Protein AF-A0A957A8Y3-F1 (afdb_monomer_lite)

Foldseek 3Di:
DDPVVVVVVVLVVQLQVQLVVQLVVCVVVVHDPVSSNVSSNCRSVVVVVVD

Radius of gyration: 12.9 Å; chains: 1; bounding box: 27×20×37 Å

Sequence (51 aa):
MDAFDLVLAADRIGIVAFAISGVAVGIRAKLDLYGLAALGLATAIGGGVIR

pLDDT: mean 93.7, std 6.44, range [66.12, 98.38]

Structure (mmCIF, N/CA/C/O backbone):
data_AF-A0A957A8Y3-F1
#
_entry.id   AF-A0A957A8Y3-F1
#
loop_
_atom_site.group_PDB
_atom_site.id
_atom_site.type_symbol
_atom_site.label_atom_id
_atom_site.label_alt_id
_atom_site.label_comp_id
_atom_site.label_asym_id
_atom_site.label_entity_id
_atom_site.label_seq_id
_atom_site.pdbx_PDB_ins_code
_atom_site.Cartn_x
_atom_site.Cartn_y
_atom_site.Cartn_z
_atom_site.occupancy
_atom_site.B_iso_or_equiv
_atom_site.auth_seq_id
_atom_site.auth_comp_id
_atom_site.auth_asym_id
_atom_site.auth_atom_id
_atom_site.pdbx_PDB_model_num
ATOM 1 N N . MET A 1 1 ? 9.658 -10.443 -25.471 1.00 71.75 1 MET A N 1
ATOM 2 C CA . MET A 1 1 ? 9.531 -9.561 -24.300 1.00 71.75 1 MET A CA 1
ATOM 3 C C . MET A 1 1 ? 10.713 -8.638 -24.354 1.00 71.75 1 MET A C 1
ATOM 5 O O . MET A 1 1 ? 11.841 -9.107 -24.209 1.00 71.75 1 MET A O 1
ATOM 9 N N . ASP A 1 2 ? 10.472 -7.391 -24.714 1.00 91.75 2 ASP A N 1
ATOM 10 C CA . ASP A 1 2 ? 11.524 -6.386 -24.680 1.00 91.75 2 ASP A CA 1
ATOM 11 C C . ASP A 1 2 ? 11.734 -5.896 -23.232 1.00 91.75 2 ASP A C 1
ATOM 13 O O . ASP A 1 2 ? 11.003 -6.255 -22.303 1.00 91.75 2 ASP A O 1
ATOM 17 N N . ALA A 1 3 ? 12.794 -5.120 -23.004 1.00 90.75 3 ALA A N 1
ATOM 18 C CA . ALA A 1 3 ? 13.066 -4.563 -21.679 1.00 90.75 3 ALA A CA 1
ATOM 19 C C . ALA A 1 3 ? 11.952 -3.604 -21.218 1.00 90.75 3 ALA A C 1
ATOM 21 O O . ALA A 1 3 ? 11.726 -3.444 -20.021 1.00 90.75 3 ALA A O 1
ATOM 22 N N . PHE A 1 4 ? 11.240 -2.993 -22.165 1.00 92.19 4 PHE A N 1
ATOM 23 C CA . PHE A 1 4 ? 10.163 -2.053 -21.895 1.00 92.19 4 PHE A CA 1
ATOM 24 C C . PHE A 1 4 ? 8.930 -2.760 -21.314 1.00 92.19 4 PHE A C 1
ATOM 26 O O . PHE A 1 4 ? 8.405 -2.325 -20.289 1.00 92.19 4 PHE A O 1
ATOM 33 N N . ASP A 1 5 ? 8.541 -3.902 -21.880 1.00 94.25 5 ASP A N 1
ATOM 34 C CA . ASP A 1 5 ? 7.480 -4.782 -21.390 1.00 94.25 5 ASP A CA 1
ATOM 35 C C . ASP A 1 5 ? 7.739 -5.215 -19.942 1.00 94.25 5 ASP A C 1
ATOM 37 O O . ASP A 1 5 ? 6.829 -5.222 -19.109 1.00 94.25 5 ASP A O 1
ATOM 41 N N . LEU A 1 6 ? 8.993 -5.560 -19.626 1.00 94.56 6 LEU A N 1
ATOM 42 C CA . LEU A 1 6 ? 9.401 -5.975 -18.281 1.00 94.56 6 LEU A CA 1
ATOM 43 C C . LEU A 1 6 ? 9.288 -4.829 -17.270 1.00 94.56 6 LEU A C 1
ATOM 45 O O . LEU A 1 6 ? 8.776 -5.033 -16.167 1.0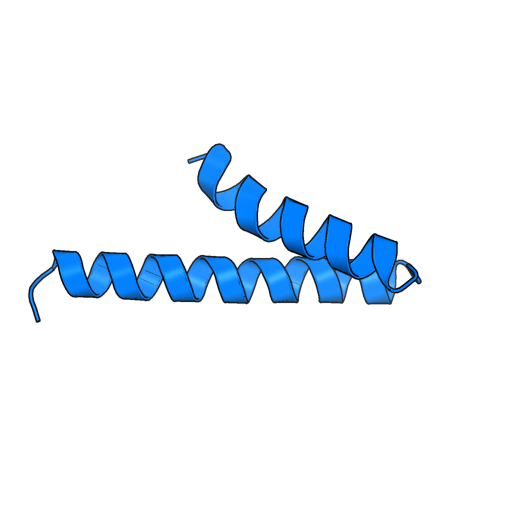0 94.56 6 LEU A O 1
ATOM 49 N N . VAL A 1 7 ? 9.716 -3.622 -17.645 1.00 93.56 7 VAL A N 1
ATOM 50 C CA . VAL A 1 7 ? 9.584 -2.427 -16.797 1.00 93.56 7 VAL A CA 1
ATOM 51 C C . VAL A 1 7 ? 8.111 -2.083 -16.572 1.00 93.56 7 VAL A C 1
ATOM 53 O O . VAL A 1 7 ? 7.709 -1.810 -15.442 1.00 93.56 7 VAL A O 1
ATOM 56 N N . LEU A 1 8 ? 7.281 -2.166 -17.613 1.00 93.31 8 LEU A N 1
ATOM 57 C CA . LEU A 1 8 ? 5.847 -1.886 -17.524 1.00 93.31 8 LEU A CA 1
ATOM 58 C C . LEU A 1 8 ? 5.114 -2.909 -16.639 1.00 93.31 8 LEU A C 1
ATOM 60 O O . LEU A 1 8 ? 4.188 -2.560 -15.903 1.00 93.31 8 LEU A O 1
ATOM 64 N N . ALA A 1 9 ? 5.521 -4.178 -16.698 1.00 95.06 9 ALA A N 1
ATOM 65 C CA . ALA A 1 9 ? 5.007 -5.216 -15.811 1.00 95.06 9 ALA A CA 1
ATOM 66 C C . ALA A 1 9 ? 5.407 -4.955 -14.350 1.00 95.06 9 ALA A C 1
ATOM 68 O O . ALA A 1 9 ? 4.551 -5.013 -13.464 1.00 95.06 9 ALA A O 1
ATOM 69 N N . ALA A 1 10 ? 6.674 -4.615 -14.100 1.00 93.00 10 ALA A N 1
ATOM 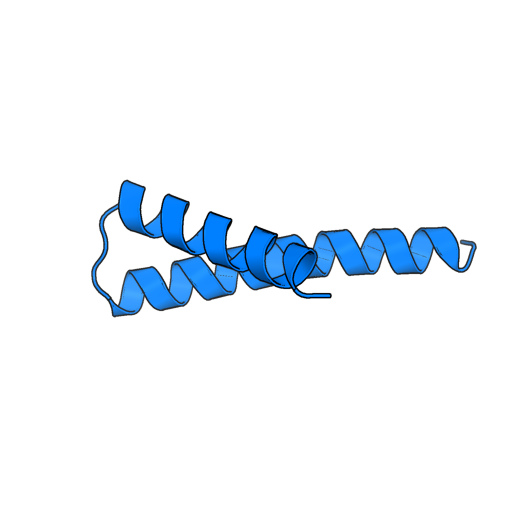70 C CA . ALA A 1 10 ? 7.169 -4.295 -12.764 1.00 93.00 10 ALA A CA 1
ATOM 71 C C . ALA A 1 10 ? 6.466 -3.068 -12.158 1.00 93.00 10 ALA A C 1
ATOM 73 O O . ALA A 1 10 ? 6.116 -3.094 -10.978 1.00 93.00 10 ALA A O 1
ATOM 74 N N . ASP A 1 11 ? 6.193 -2.032 -12.957 1.00 92.44 11 ASP A N 1
ATOM 75 C CA . ASP A 1 11 ? 5.497 -0.824 -12.498 1.00 92.44 11 ASP A CA 1
ATOM 76 C C . ASP A 1 11 ? 4.062 -1.135 -12.038 1.00 92.44 11 ASP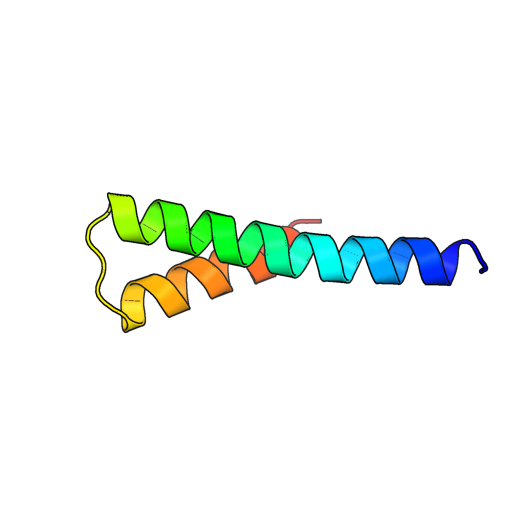 A C 1
ATOM 78 O O . ASP A 1 11 ? 3.662 -0.774 -10.930 1.00 92.44 11 ASP A O 1
ATOM 82 N N . ARG A 1 12 ? 3.315 -1.925 -12.821 1.00 93.81 12 ARG A N 1
ATOM 83 C CA . ARG A 1 12 ? 1.963 -2.376 -12.442 1.00 93.81 12 ARG A CA 1
ATOM 84 C C . ARG A 1 12 ? 1.968 -3.225 -11.172 1.00 93.81 12 ARG A C 1
ATOM 86 O O . ARG A 1 12 ? 1.107 -3.040 -10.312 1.00 93.81 12 ARG A O 1
ATOM 93 N N . ILE A 1 13 ? 2.934 -4.134 -11.038 1.00 95.56 13 ILE A N 1
ATOM 94 C CA . ILE A 1 13 ? 3.096 -4.953 -9.827 1.00 95.56 13 ILE A CA 1
ATOM 95 C C . ILE A 1 13 ? 3.409 -4.062 -8.619 1.00 95.56 13 ILE A C 1
ATOM 97 O O . ILE A 1 13 ? 2.821 -4.252 -7.554 1.00 95.56 13 ILE A O 1
ATOM 101 N N . GLY A 1 14 ? 4.278 -3.063 -8.788 1.00 93.75 14 GLY A N 1
ATOM 102 C CA . GLY A 1 14 ? 4.627 -2.097 -7.748 1.00 93.75 14 GLY A CA 1
ATOM 103 C C . GLY A 1 14 ? 3.420 -1.300 -7.252 1.00 93.75 14 GLY A C 1
ATOM 104 O O . GLY A 1 14 ? 3.209 -1.205 -6.043 1.00 93.75 14 GLY A O 1
ATOM 105 N N . ILE A 1 15 ? 2.578 -0.805 -8.165 1.00 94.69 15 ILE A N 1
ATOM 106 C CA . ILE A 1 15 ? 1.342 -0.081 -7.820 1.00 94.69 15 ILE A CA 1
ATOM 107 C C . ILE A 1 15 ? 0.423 -0.955 -6.954 1.00 94.69 15 ILE A C 1
ATOM 109 O O . ILE A 1 15 ? -0.054 -0.507 -5.909 1.00 94.69 15 ILE A O 1
ATOM 113 N N . VAL A 1 16 ? 0.204 -2.214 -7.346 1.00 95.81 16 VAL A N 1
ATOM 114 C CA . VAL A 1 16 ? -0.650 -3.144 -6.587 1.00 95.81 16 VAL A CA 1
ATOM 115 C C . VAL A 1 16 ? -0.039 -3.466 -5.221 1.00 95.81 16 VAL A C 1
ATOM 117 O O . VAL A 1 16 ? -0.739 -3.422 -4.207 1.00 95.81 16 VAL A O 1
ATOM 120 N N . ALA A 1 17 ? 1.266 -3.739 -5.163 1.00 96.38 17 ALA A N 1
ATOM 121 C CA . ALA A 1 17 ? 1.964 -4.039 -3.915 1.00 96.38 17 ALA A CA 1
ATOM 122 C C . ALA A 1 17 ? 1.894 -2.868 -2.918 1.00 96.38 17 ALA A C 1
ATOM 124 O O . ALA A 1 17 ? 1.626 -3.071 -1.729 1.00 96.38 17 ALA A O 1
ATOM 125 N N . PHE A 1 18 ? 2.074 -1.634 -3.392 1.00 95.12 18 PHE A N 1
ATOM 126 C CA . PHE A 1 18 ? 1.980 -0.438 -2.555 1.00 95.12 18 PHE A CA 1
ATOM 127 C C . PHE A 1 18 ? 0.552 -0.120 -2.117 1.00 95.12 18 PHE A C 1
ATOM 129 O O . PHE A 1 18 ? 0.359 0.253 -0.957 1.00 95.12 18 PHE A O 1
ATOM 136 N N . ALA A 1 19 ? -0.452 -0.348 -2.967 1.00 96.69 19 ALA A N 1
ATOM 137 C CA . ALA A 1 19 ? -1.853 -0.234 -2.565 1.00 96.69 19 ALA A CA 1
ATOM 138 C C . ALA A 1 19 ? -2.181 -1.184 -1.400 1.00 96.69 19 ALA A C 1
ATOM 140 O O . ALA A 1 19 ? -2.748 -0.762 -0.390 1.00 96.69 19 ALA A O 1
ATOM 141 N N . ILE A 1 20 ? -1.761 -2.451 -1.503 1.00 97.44 20 ILE A N 1
ATOM 142 C CA . ILE A 1 20 ? -1.967 -3.461 -0.453 1.00 97.44 20 ILE A CA 1
ATOM 143 C C . ILE A 1 20 ? -1.229 -3.075 0.835 1.00 97.44 20 ILE A C 1
ATOM 145 O O . ILE A 1 20 ? -1.792 -3.199 1.923 1.00 97.44 20 ILE A O 1
ATOM 149 N N . SER A 1 21 ? 0.002 -2.567 0.731 1.00 96.69 21 SER A N 1
ATOM 150 C CA . S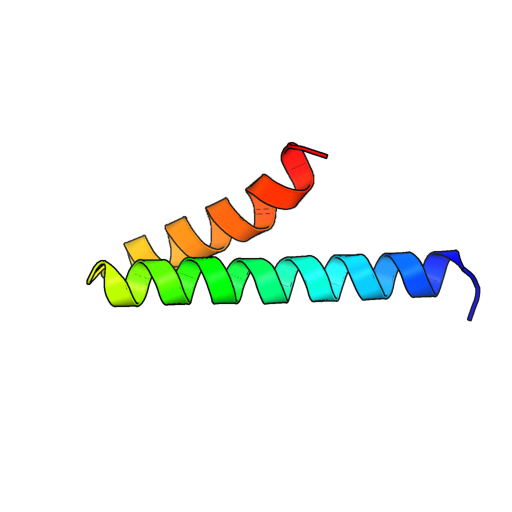ER A 1 21 ? 0.763 -2.073 1.885 1.00 96.69 21 SER A CA 1
ATOM 151 C C . SER A 1 21 ? 0.024 -0.942 2.614 1.00 96.69 21 SER A C 1
ATOM 153 O O . SER A 1 21 ? -0.147 -1.005 3.836 1.00 96.69 21 SER A O 1
ATOM 155 N N . GLY A 1 22 ? -0.494 0.043 1.869 1.00 96.75 22 GLY A N 1
ATOM 156 C CA . GLY A 1 22 ? -1.278 1.149 2.424 1.00 96.75 22 GLY A CA 1
ATOM 157 C C . GLY A 1 22 ? -2.556 0.675 3.119 1.00 96.75 22 GLY A C 1
ATOM 158 O O . GLY A 1 22 ? -2.833 1.080 4.249 1.00 96.75 22 GLY A O 1
ATOM 159 N N . VAL A 1 23 ? -3.288 -0.262 2.510 1.00 98.12 23 VAL A N 1
ATOM 160 C CA . VAL A 1 23 ? -4.466 -0.886 3.138 1.00 98.12 23 VAL A CA 1
ATOM 161 C C . VAL A 1 23 ? -4.078 -1.642 4.412 1.00 98.12 23 VAL A C 1
ATOM 163 O O . VAL A 1 23 ? -4.738 -1.487 5.437 1.00 98.12 23 VAL A O 1
ATOM 166 N N . ALA A 1 24 ? -2.986 -2.411 4.408 1.00 98.25 24 ALA A N 1
ATOM 167 C CA . ALA A 1 24 ? -2.527 -3.145 5.589 1.00 98.25 24 ALA A CA 1
ATOM 168 C C . ALA A 1 24 ? -2.150 -2.212 6.754 1.00 98.25 24 ALA A C 1
ATOM 170 O O . ALA A 1 24 ? -2.421 -2.527 7.916 1.00 98.25 24 ALA A O 1
ATOM 171 N N . VAL A 1 25 ? -1.548 -1.054 6.460 1.00 97.94 25 VAL A N 1
ATOM 172 C CA . VAL A 1 25 ? -1.315 0.005 7.456 1.00 97.94 25 VAL A CA 1
ATOM 173 C C . VAL A 1 25 ? -2.643 0.566 7.962 1.00 97.94 25 VAL A C 1
ATOM 175 O O . VAL A 1 25 ? -2.825 0.681 9.173 1.00 97.94 25 VAL A O 1
ATOM 178 N N . GLY A 1 26 ? -3.590 0.843 7.066 1.00 98.12 26 GLY A N 1
ATOM 179 C CA . GLY A 1 26 ? -4.909 1.361 7.428 1.00 98.12 26 GLY A CA 1
ATOM 180 C C . GLY A 1 26 ? -5.714 0.412 8.320 1.00 98.12 26 GLY A C 1
ATOM 181 O O . GLY A 1 26 ? -6.361 0.863 9.265 1.00 98.12 26 GLY A O 1
ATOM 182 N N . ILE A 1 27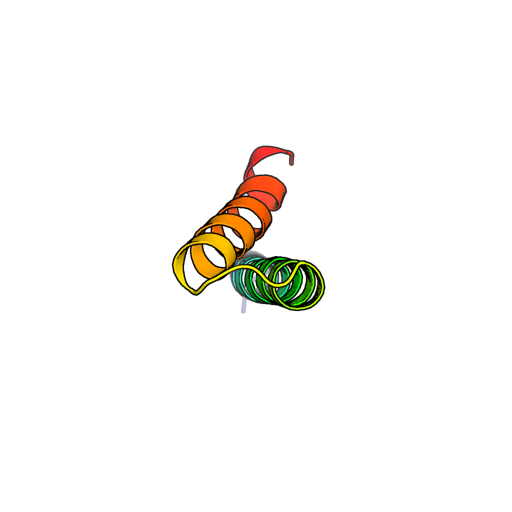 ? -5.610 -0.904 8.096 1.00 98.38 27 ILE A N 1
ATOM 183 C CA . ILE A 1 27 ? -6.242 -1.927 8.946 1.00 98.38 27 ILE A CA 1
ATOM 184 C C . ILE A 1 27 ? -5.662 -1.864 10.363 1.00 98.38 27 ILE A C 1
ATOM 186 O O . ILE A 1 27 ? -6.412 -1.855 11.340 1.00 98.38 27 ILE A O 1
ATOM 190 N N . ARG A 1 28 ? -4.331 -1.765 10.495 1.00 98.06 28 ARG A N 1
ATOM 191 C CA . ARG A 1 28 ? -3.666 -1.610 11.804 1.00 98.06 28 ARG A CA 1
ATOM 192 C C . ARG A 1 28 ? -4.062 -0.309 12.505 1.00 98.06 28 ARG A C 1
ATOM 194 O O . ARG A 1 28 ? -4.160 -0.287 13.728 1.00 98.06 28 ARG A O 1
ATOM 201 N N . ALA A 1 29 ? -4.335 0.739 11.732 1.00 97.75 29 ALA A N 1
ATOM 202 C CA . ALA A 1 29 ? -4.835 2.021 12.220 1.00 97.75 29 ALA A CA 1
ATOM 203 C C . ALA A 1 29 ? -6.357 2.042 12.484 1.00 97.75 29 ALA A C 1
ATOM 205 O O . ALA A 1 29 ? -6.879 3.081 12.877 1.00 97.75 29 ALA A O 1
ATOM 206 N N . LYS A 1 30 ? -7.066 0.913 12.310 1.00 97.75 30 LYS A N 1
ATOM 207 C CA . LYS A 1 30 ? -8.526 0.784 12.486 1.00 97.75 30 LYS A CA 1
ATOM 208 C C . LYS A 1 30 ? -9.335 1.799 11.667 1.00 97.75 30 LYS A C 1
ATOM 210 O O . LYS A 1 30 ? -10.351 2.308 12.136 1.00 97.75 30 LYS A O 1
ATOM 215 N N . LEU A 1 31 ? -8.877 2.092 10.451 1.00 98.12 31 LEU A N 1
ATOM 216 C CA . LEU A 1 31 ? -9.615 2.940 9.521 1.00 98.12 31 LEU A CA 1
ATOM 217 C C . LEU A 1 31 ? -10.847 2.211 8.972 1.00 98.12 31 LEU A C 1
ATOM 219 O O . LEU A 1 31 ? -10.869 0.983 8.863 1.00 98.12 31 LEU A O 1
ATOM 223 N N . ASP A 1 32 ? -11.864 2.986 8.610 1.00 97.44 32 ASP A N 1
ATOM 224 C CA . ASP A 1 32 ? -13.036 2.500 7.891 1.00 97.44 32 ASP A CA 1
ATOM 225 C C . ASP A 1 32 ? -12.724 2.270 6.402 1.00 97.44 32 ASP A C 1
ATOM 227 O O . ASP A 1 32 ? -11.616 2.523 5.927 1.00 97.44 32 ASP A O 1
ATOM 231 N N . LEU A 1 33 ? -13.707 1.792 5.634 1.00 97.38 33 LEU A N 1
ATOM 232 C CA . LEU A 1 33 ? -13.505 1.468 4.218 1.00 97.38 33 LEU A CA 1
ATOM 233 C C . LEU A 1 33 ? -12.998 2.670 3.403 1.00 97.38 33 LEU A C 1
ATOM 235 O O . LEU A 1 33 ? -12.158 2.498 2.518 1.00 97.38 33 LEU A O 1
ATOM 239 N N . TYR A 1 34 ? -13.460 3.880 3.729 1.00 97.88 34 TYR A N 1
ATOM 240 C CA . TYR A 1 34 ? -12.982 5.107 3.098 1.00 97.88 34 TYR A CA 1
ATOM 241 C C . TYR A 1 34 ? -11.521 5.387 3.437 1.00 97.88 34 TYR A C 1
ATOM 243 O O . TYR A 1 34 ? -10.727 5.628 2.527 1.00 97.88 34 TYR A O 1
ATOM 251 N N . GLY A 1 35 ? -11.138 5.312 4.712 1.00 97.50 35 GLY A N 1
ATOM 252 C CA . GLY A 1 35 ? -9.754 5.510 5.130 1.00 97.50 35 GLY A CA 1
ATOM 253 C C . GLY A 1 35 ?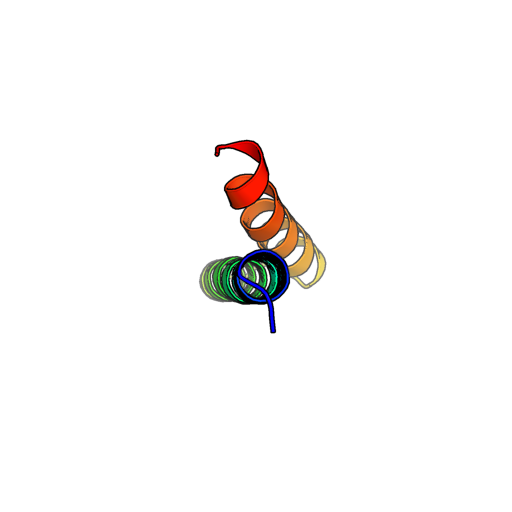 -8.806 4.445 4.571 1.00 97.50 35 GLY A C 1
ATOM 254 O O . GLY A 1 35 ? -7.696 4.777 4.156 1.00 97.50 35 GLY A O 1
ATOM 255 N N . LEU A 1 36 ? -9.253 3.189 4.469 1.00 98.31 36 LEU A N 1
ATOM 256 C CA . LEU A 1 36 ? -8.501 2.117 3.809 1.00 98.31 36 LEU A CA 1
ATOM 257 C C . LEU A 1 36 ? -8.274 2.415 2.322 1.00 98.31 36 LEU A C 1
ATOM 259 O O . LEU A 1 36 ? -7.142 2.310 1.845 1.00 98.31 36 LEU A O 1
ATOM 263 N N . ALA A 1 37 ? -9.324 2.816 1.600 1.00 97.62 37 ALA A N 1
ATOM 264 C CA . ALA A 1 37 ? -9.234 3.150 0.182 1.00 97.62 37 ALA A CA 1
ATOM 265 C C . ALA A 1 37 ? -8.351 4.385 -0.059 1.00 97.62 37 ALA A C 1
ATOM 267 O O . ALA A 1 37 ? -7.478 4.358 -0.927 1.00 97.62 37 ALA A O 1
ATOM 268 N N . ALA A 1 38 ? -8.524 5.438 0.742 1.00 97.69 38 ALA A N 1
ATOM 269 C CA . ALA A 1 38 ? -7.739 6.664 0.647 1.00 97.69 38 ALA A CA 1
ATOM 270 C C . ALA A 1 38 ? -6.250 6.414 0.931 1.00 97.69 38 ALA A C 1
ATOM 272 O O . ALA A 1 38 ? -5.399 6.861 0.164 1.00 97.69 38 ALA A O 1
ATOM 273 N N . LEU A 1 39 ? -5.922 5.662 1.989 1.00 97.44 39 LEU A N 1
ATOM 274 C CA . LEU A 1 39 ? -4.533 5.374 2.353 1.00 97.44 39 LEU A CA 1
ATOM 275 C C . LEU A 1 39 ? -3.858 4.412 1.367 1.00 97.44 39 LEU A C 1
ATOM 277 O O . LEU A 1 39 ? -2.697 4.617 1.005 1.00 97.44 39 LEU A O 1
ATOM 281 N N . GLY A 1 40 ? -4.581 3.392 0.898 1.00 97.06 40 GLY A N 1
ATOM 282 C CA . GLY A 1 40 ? -4.121 2.508 -0.174 1.00 97.06 40 GLY A CA 1
ATOM 283 C C . GLY A 1 40 ? -3.792 3.285 -1.450 1.00 97.06 40 GLY A C 1
ATOM 284 O O . GLY A 1 40 ? -2.698 3.143 -1.996 1.00 97.06 40 GLY A O 1
ATOM 285 N N . LEU A 1 41 ? -4.695 4.171 -1.877 1.00 96.19 41 LEU A N 1
ATOM 286 C CA . LEU A 1 41 ? -4.507 5.011 -3.061 1.00 96.19 41 LEU A CA 1
ATOM 287 C C . LEU A 1 41 ? -3.339 5.993 -2.891 1.00 96.19 41 LEU A C 1
ATOM 289 O O . LEU A 1 41 ? -2.480 6.083 -3.767 1.00 96.19 41 LEU A O 1
ATOM 293 N N . ALA A 1 42 ? -3.270 6.687 -1.753 1.00 95.88 42 ALA A N 1
ATOM 294 C CA . ALA A 1 42 ? -2.194 7.628 -1.451 1.00 95.88 42 ALA A CA 1
ATOM 295 C C . ALA A 1 42 ? -0.817 6.946 -1.446 1.00 95.88 42 ALA A C 1
ATOM 297 O O . ALA A 1 42 ? 0.147 7.507 -1.960 1.00 95.88 42 ALA A O 1
ATOM 298 N N . THR A 1 43 ? -0.727 5.718 -0.924 1.00 94.94 43 THR A N 1
ATOM 299 C CA . THR A 1 43 ? 0.526 4.944 -0.896 1.00 94.94 43 THR A CA 1
ATOM 300 C C . THR A 1 43 ? 0.926 4.473 -2.297 1.00 94.94 43 THR A C 1
ATOM 302 O O . THR A 1 43 ? 2.092 4.588 -2.676 1.00 94.94 43 THR A O 1
ATOM 305 N N . ALA A 1 44 ? -0.034 3.988 -3.092 1.00 94.44 44 ALA A N 1
ATOM 306 C CA . ALA A 1 44 ? 0.213 3.521 -4.455 1.00 94.44 44 ALA A CA 1
ATOM 307 C C . ALA A 1 44 ? 0.659 4.651 -5.398 1.00 94.44 44 ALA A C 1
ATOM 309 O O . ALA A 1 44 ? 1.615 4.481 -6.152 1.00 94.44 44 ALA A O 1
ATOM 310 N N . ILE A 1 45 ? -0.002 5.812 -5.333 1.00 92.56 45 ILE A N 1
ATOM 311 C CA . ILE A 1 45 ? 0.336 6.972 -6.169 1.00 92.56 45 ILE A CA 1
ATOM 312 C C . ILE A 1 45 ? 1.584 7.682 -5.633 1.00 92.56 45 ILE A C 1
ATOM 314 O O . ILE A 1 45 ? 2.449 8.072 -6.415 1.00 92.56 45 ILE A O 1
ATOM 318 N N . GLY A 1 46 ? 1.720 7.815 -4.310 1.00 90.19 46 GLY A N 1
ATOM 319 C CA . GLY A 1 46 ? 2.838 8.517 -3.677 1.00 90.19 46 GLY A CA 1
ATOM 320 C C . GLY A 1 46 ? 4.203 7.954 -4.079 1.00 90.19 46 GLY A C 1
ATOM 321 O O . GLY A 1 46 ? 5.107 8.720 -4.398 1.00 90.19 46 GLY A O 1
ATOM 322 N N . GLY A 1 47 ? 4.340 6.626 -4.169 1.00 82.50 47 GLY A N 1
ATOM 323 C CA . GLY A 1 47 ? 5.580 5.991 -4.635 1.00 82.50 47 GLY A CA 1
ATOM 324 C C . GLY A 1 47 ? 5.919 6.249 -6.113 1.00 82.50 47 GLY A C 1
ATOM 325 O O . GLY A 1 47 ? 7.085 6.185 -6.495 1.00 82.50 47 GLY A O 1
ATOM 326 N N . GLY A 1 48 ? 4.921 6.537 -6.955 1.00 81.62 48 GLY A N 1
ATOM 327 C CA . GLY A 1 48 ? 5.119 6.944 -8.350 1.00 81.62 48 GLY A CA 1
ATOM 328 C C . GLY A 1 48 ? 5.415 8.436 -8.512 1.00 81.62 48 GLY A C 1
ATOM 329 O O . GLY A 1 48 ? 6.176 8.798 -9.395 1.00 81.62 48 GLY A O 1
ATOM 330 N N . VAL A 1 49 ? 4.845 9.284 -7.651 1.00 85.00 49 VAL A N 1
ATOM 331 C CA . VAL A 1 49 ? 5.023 10.749 -7.681 1.00 85.00 49 VAL A CA 1
ATOM 332 C C . VAL A 1 49 ? 6.382 11.191 -7.130 1.00 85.00 49 VAL A C 1
ATOM 334 O O . VAL A 1 49 ? 6.906 12.213 -7.558 1.00 85.00 49 VAL A O 1
ATOM 337 N N . ILE A 1 50 ? 6.943 10.460 -6.163 1.00 83.12 50 ILE A N 1
ATOM 338 C CA . ILE A 1 50 ? 8.216 10.821 -5.511 1.00 83.12 50 ILE A CA 1
ATOM 339 C C . ILE A 1 50 ? 9.444 10.447 -6.361 1.00 83.12 50 ILE A C 1
ATOM 341 O O . ILE A 1 50 ? 10.520 11.001 -6.132 1.00 83.12 50 ILE A O 1
ATOM 345 N N . ARG A 1 51 ? 9.306 9.508 -7.305 1.00 66.12 51 ARG A N 1
ATOM 346 C CA . ARG A 1 51 ? 10.420 9.022 -8.131 1.00 66.12 51 ARG A CA 1
ATOM 347 C C . ARG A 1 51 ? 10.593 9.827 -9.416 1.00 66.12 51 ARG A C 1
ATOM 349 O O . ARG A 1 51 ? 9.562 10.234 -9.990 1.00 66.12 51 ARG A O 1
#

Secondary structure (DSSP, 8-state):
--HHHHHHHHHHHHHHHHHHHHHHHHHHTT--HHHHHHHHHHHHHHHHH--